Protein AF-A0A4U0V1C2-F1 (afdb_monomer)

InterPro domains:
  IPR008253 Marvel domain [PF01284] (4-115)
  IPR052649 Non-classical Export Protein 102-like [PTHR28165] (2-90)

Radius of gyration: 17.43 Å; Cα contacts (8 Å, |Δi|>4): 148; chains: 1; bounding box: 37×25×61 Å

Structure (mmCIF, N/CA/C/O backbone):
data_AF-A0A4U0V1C2-F1
#
_entry.id   AF-A0A4U0V1C2-F1
#
loop_
_atom_site.group_PDB
_atom_site.id
_atom_site.type_symbol
_atom_site.label_atom_id
_atom_site.label_alt_id
_atom_site.label_comp_id
_atom_site.label_asym_id
_atom_site.label_entity_id
_atom_site.label_seq_id
_atom_site.pdbx_PDB_ins_code
_atom_site.Cartn_x
_atom_site.Cartn_y
_atom_site.Cartn_z
_atom_site.occupancy
_atom_site.B_iso_or_equiv
_atom_site.auth_seq_id
_atom_site.auth_comp_id
_atom_site.auth_asym_id
_atom_site.auth_atom_id
_atom_site.pdbx_PDB_model_num
ATOM 1 N N . MET A 1 1 ? -16.828 2.953 11.386 1.00 61.53 1 MET A N 1
ATOM 2 C CA . MET A 1 1 ? -16.961 1.702 10.611 1.00 61.53 1 MET A CA 1
ATOM 3 C C . MET A 1 1 ? -16.867 1.950 9.107 1.00 61.53 1 MET A C 1
ATOM 5 O O . MET A 1 1 ? -15.898 1.485 8.529 1.00 61.53 1 MET A O 1
ATOM 9 N N . ILE A 1 2 ? -17.743 2.763 8.489 1.00 70.56 2 ILE A N 1
ATOM 10 C CA . ILE A 1 2 ? -17.725 2.987 7.023 1.00 70.56 2 ILE A CA 1
ATOM 11 C C . ILE A 1 2 ? -16.385 3.536 6.481 1.00 70.56 2 ILE A C 1
ATOM 13 O O . ILE A 1 2 ? -15.862 3.017 5.505 1.00 70.56 2 ILE A O 1
ATOM 17 N N . GLY A 1 3 ? -15.789 4.542 7.138 1.00 66.69 3 GLY A N 1
ATOM 18 C CA . GLY A 1 3 ? -14.562 5.187 6.645 1.00 66.69 3 GLY A CA 1
ATOM 19 C C . GLY A 1 3 ? -13.332 4.274 6.652 1.00 66.69 3 GLY A C 1
ATOM 20 O O . GLY A 1 3 ? -12.528 4.331 5.730 1.00 66.69 3 GLY A O 1
ATOM 21 N N . ASN A 1 4 ? -13.217 3.391 7.652 1.00 72.12 4 ASN A N 1
ATOM 22 C CA . ASN A 1 4 ? -12.143 2.395 7.708 1.00 72.12 4 ASN A CA 1
ATOM 23 C C . ASN A 1 4 ? -12.321 1.371 6.574 1.00 72.12 4 ASN A C 1
ATOM 25 O O . ASN A 1 4 ? -11.394 1.117 5.820 1.00 72.12 4 ASN A O 1
ATOM 29 N N . LEU A 1 5 ? -13.546 0.879 6.367 1.00 74.75 5 LEU A N 1
ATOM 30 C CA . LEU A 1 5 ? -13.883 -0.047 5.279 1.00 74.75 5 LEU A CA 1
ATOM 31 C C . LEU A 1 5 ? -13.547 0.517 3.886 1.00 74.75 5 LEU A C 1
ATOM 33 O O . LEU A 1 5 ? -12.986 -0.199 3.060 1.00 74.75 5 LEU A O 1
ATOM 37 N N . ILE A 1 6 ? -13.822 1.804 3.646 1.00 78.25 6 ILE A N 1
ATOM 38 C CA . ILE A 1 6 ? -13.478 2.486 2.385 1.00 78.25 6 ILE A CA 1
ATOM 39 C C . ILE A 1 6 ? -11.958 2.567 2.198 1.00 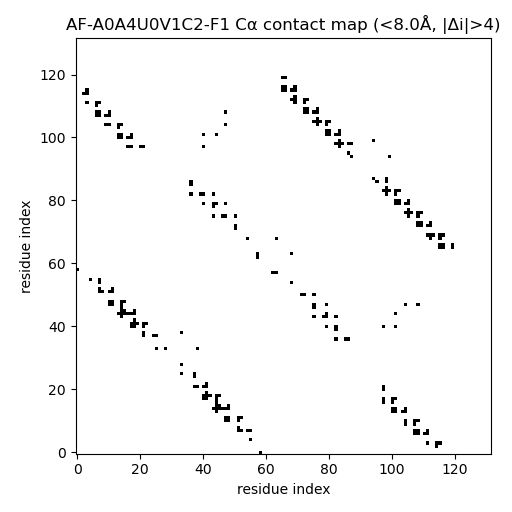78.25 6 ILE A C 1
ATOM 41 O O . ILE A 1 6 ? -11.456 2.213 1.132 1.00 78.25 6 ILE A O 1
ATOM 45 N N . ALA A 1 7 ? -11.219 2.992 3.229 1.00 74.06 7 ALA A N 1
ATOM 46 C CA . ALA A 1 7 ? -9.759 3.080 3.166 1.00 74.06 7 ALA A CA 1
ATOM 47 C C . ALA A 1 7 ? -9.121 1.708 2.879 1.00 74.06 7 ALA A C 1
ATOM 49 O O . ALA A 1 7 ? -8.220 1.603 2.047 1.00 74.06 7 ALA A O 1
ATOM 50 N N . ARG A 1 8 ? -9.653 0.640 3.487 1.00 79.81 8 ARG A N 1
ATOM 51 C CA . ARG A 1 8 ? -9.219 -0.746 3.249 1.00 79.81 8 ARG A CA 1
ATOM 52 C C . ARG A 1 8 ? -9.519 -1.220 1.832 1.00 79.81 8 ARG A C 1
ATOM 54 O O . ARG A 1 8 ? -8.640 -1.785 1.190 1.00 79.81 8 ARG A O 1
ATOM 61 N N . ALA A 1 9 ? -10.726 -0.971 1.324 1.00 79.56 9 ALA A N 1
ATOM 62 C CA . ALA A 1 9 ? -11.094 -1.338 -0.043 1.00 79.56 9 ALA A CA 1
ATOM 63 C C . ALA A 1 9 ? -10.178 -0.657 -1.073 1.00 79.56 9 ALA A C 1
ATOM 65 O O . ALA A 1 9 ? -9.697 -1.300 -2.006 1.00 79.56 9 ALA A O 1
ATOM 66 N N . PHE A 1 10 ? -9.865 0.623 -0.863 1.00 76.94 10 PHE A N 1
ATOM 67 C CA . PHE A 1 10 ? -8.939 1.363 -1.718 1.00 76.94 10 PHE A CA 1
ATOM 68 C C . PHE A 1 10 ? -7.496 0.832 -1.621 1.00 76.94 10 PHE A C 1
ATOM 70 O O . PHE A 1 10 ? -6.802 0.739 -2.633 1.00 76.94 10 PHE A O 1
ATOM 77 N N . GLN A 1 11 ? -7.061 0.412 -0.429 1.00 80.62 11 GLN A N 1
ATOM 78 C CA . GLN A 1 11 ? -5.755 -0.216 -0.214 1.00 80.62 11 GLN A CA 1
ATOM 79 C C . GLN A 1 11 ? -5.641 -1.579 -0.920 1.00 80.62 11 GLN A C 1
ATOM 81 O O . GLN A 1 11 ? -4.600 -1.862 -1.514 1.00 80.62 11 GLN A O 1
ATOM 86 N N . ILE A 1 12 ? -6.713 -2.383 -0.937 1.00 82.69 12 ILE A N 1
ATOM 87 C CA . ILE A 1 12 ? -6.773 -3.634 -1.716 1.00 82.69 12 ILE A CA 1
ATOM 88 C C . ILE A 1 12 ? -6.652 -3.343 -3.210 1.00 82.69 12 ILE A C 1
ATOM 90 O O . ILE A 1 12 ? -5.863 -3.999 -3.885 1.00 82.69 12 ILE A O 1
ATOM 94 N N . LEU A 1 13 ? -7.395 -2.360 -3.727 1.00 83.25 13 LEU A N 1
ATOM 95 C CA . LEU A 1 13 ? -7.340 -1.997 -5.145 1.00 83.25 13 LEU A CA 1
ATOM 96 C C . LEU A 1 13 ? -5.936 -1.538 -5.556 1.00 83.25 13 LEU A C 1
ATOM 98 O O . LEU A 1 13 ? -5.396 -2.044 -6.536 1.00 83.25 13 LEU A O 1
ATOM 102 N N . CYS A 1 14 ? -5.314 -0.643 -4.783 1.00 78.38 14 CYS A N 1
ATOM 103 C CA . CYS A 1 14 ? -3.956 -0.176 -5.072 1.00 78.38 14 CYS A CA 1
ATOM 104 C C . CYS A 1 14 ? -2.936 -1.321 -4.993 1.00 78.38 14 CYS A C 1
ATOM 106 O O . CYS A 1 14 ? -2.135 -1.491 -5.910 1.00 78.38 14 CYS A O 1
ATOM 108 N N . GLY A 1 15 ? -2.989 -2.142 -3.940 1.00 77.19 15 GLY A N 1
ATOM 109 C CA . GLY A 1 15 ? -2.066 -3.264 -3.772 1.00 77.19 15 GLY A CA 1
ATOM 110 C C . GLY A 1 15 ? -2.217 -4.336 -4.857 1.00 77.19 15 GLY A C 1
ATOM 111 O O . GLY A 1 15 ? -1.214 -4.834 -5.364 1.00 77.19 15 GLY A O 1
ATOM 112 N N . ALA A 1 16 ? -3.450 -4.649 -5.269 1.00 82.94 16 ALA A N 1
ATOM 113 C CA . ALA A 1 16 ? -3.725 -5.615 -6.331 1.00 82.94 16 ALA A CA 1
ATOM 114 C C . ALA A 1 16 ? -3.237 -5.130 -7.703 1.00 82.94 16 ALA A C 1
ATOM 116 O O . ALA A 1 16 ? -2.686 -5.924 -8.466 1.00 82.94 16 ALA A O 1
ATOM 117 N N . VAL A 1 17 ? -3.396 -3.837 -8.006 1.00 81.31 17 VAL A N 1
ATOM 118 C CA . VAL A 1 17 ? -2.892 -3.246 -9.254 1.00 81.31 17 VAL A CA 1
ATOM 119 C C . VAL A 1 17 ? -1.362 -3.283 -9.294 1.00 81.31 17 VAL A C 1
ATOM 121 O O . VAL A 1 17 ? -0.812 -3.801 -10.262 1.00 81.31 17 VAL A O 1
ATOM 124 N N . VAL A 1 18 ? -0.678 -2.846 -8.229 1.00 78.69 18 VAL A N 1
ATOM 125 C CA . VAL A 1 18 ? 0.799 -2.892 -8.136 1.00 78.69 18 VAL A CA 1
ATOM 126 C C . VAL A 1 18 ? 1.326 -4.324 -8.262 1.00 78.69 18 VAL A C 1
ATOM 128 O O . VAL A 1 18 ? 2.295 -4.581 -8.979 1.00 78.69 18 VAL A O 1
ATOM 131 N N . LEU A 1 19 ? 0.682 -5.277 -7.580 1.00 81.94 19 LEU A N 1
ATOM 132 C CA . LEU A 1 19 ? 1.046 -6.690 -7.657 1.00 81.94 19 LEU A CA 1
ATOM 133 C C . LEU A 1 19 ? 0.872 -7.227 -9.087 1.00 81.94 19 LEU A C 1
ATOM 135 O O . LEU A 1 19 ? 1.765 -7.886 -9.617 1.00 81.94 19 LEU A O 1
ATOM 139 N N . GLY A 1 20 ? -0.268 -6.935 -9.718 1.00 79.19 20 GLY A N 1
ATOM 140 C CA . GLY A 1 20 ? -0.592 -7.403 -11.065 1.00 79.19 20 GLY A CA 1
ATOM 141 C C . GLY A 1 20 ? 0.330 -6.829 -12.141 1.00 79.19 20 GLY A C 1
ATOM 142 O O . GLY A 1 20 ? 0.786 -7.570 -13.017 1.00 79.19 20 GLY A O 1
ATOM 143 N N . LEU A 1 21 ? 0.649 -5.539 -12.053 1.00 78.75 21 LEU A N 1
ATOM 144 C CA . LEU A 1 21 ? 1.587 -4.870 -12.953 1.00 78.75 21 LEU A CA 1
ATOM 145 C C . LEU A 1 21 ? 3.015 -5.403 -12.765 1.00 78.75 21 LEU A C 1
ATOM 147 O O . LEU A 1 21 ? 3.647 -5.783 -13.750 1.00 78.75 21 LEU A O 1
ATOM 151 N N . SER A 1 22 ? 3.469 -5.597 -11.521 1.00 78.81 22 SER A N 1
ATOM 152 C CA . SER A 1 22 ? 4.802 -6.160 -11.250 1.00 78.81 22 SER A CA 1
ATOM 153 C C . SER A 1 22 ? 4.944 -7.612 -11.742 1.00 78.81 22 SER A C 1
ATOM 155 O O . SER A 1 22 ? 5.961 -7.969 -12.334 1.00 78.81 22 SER A O 1
ATOM 157 N N . ILE A 1 23 ? 3.920 -8.462 -11.567 1.00 79.12 23 ILE A N 1
ATOM 158 C CA . ILE A 1 23 ? 3.924 -9.840 -12.103 1.00 79.12 23 ILE A CA 1
ATOM 159 C C . ILE A 1 23 ? 3.936 -9.826 -13.636 1.00 79.12 23 ILE A C 1
ATOM 161 O O . ILE A 1 23 ? 4.627 -10.637 -14.257 1.00 79.12 23 ILE A O 1
ATOM 165 N N . SER A 1 24 ? 3.178 -8.914 -14.248 1.00 80.88 24 SER A N 1
ATOM 166 C CA . SER A 1 24 ? 3.143 -8.764 -15.704 1.00 80.88 24 SER A CA 1
ATOM 167 C C . SER A 1 24 ? 4.507 -8.326 -16.235 1.00 80.88 24 SER A C 1
ATOM 169 O O . SER A 1 24 ? 5.009 -8.941 -17.171 1.00 80.88 24 SER A O 1
ATOM 171 N N . ALA A 1 25 ? 5.156 -7.357 -15.587 1.00 74.44 25 ALA A N 1
ATOM 172 C CA . ALA A 1 25 ? 6.495 -6.906 -15.944 1.00 74.44 25 ALA A CA 1
ATOM 173 C C . ALA A 1 25 ? 7.522 -8.049 -15.892 1.00 74.44 25 ALA A C 1
ATOM 175 O O . ALA A 1 25 ? 8.251 -8.246 -16.859 1.00 74.44 25 ALA A O 1
ATOM 176 N N . ILE A 1 26 ? 7.520 -8.865 -14.828 1.00 76.38 26 ILE A N 1
ATOM 177 C CA . ILE A 1 26 ? 8.441 -10.010 -14.676 1.00 76.38 26 ILE A CA 1
ATOM 178 C C . ILE A 1 26 ? 8.224 -11.063 -15.773 1.00 76.38 26 ILE A C 1
ATOM 180 O O . ILE A 1 26 ? 9.187 -11.610 -16.307 1.00 76.38 26 ILE A O 1
ATOM 184 N N . LYS A 1 27 ? 6.969 -11.350 -16.140 1.00 77.31 27 LYS A N 1
ATOM 185 C CA . LYS A 1 27 ? 6.648 -12.354 -17.171 1.00 77.31 27 LYS A CA 1
ATOM 186 C C . LYS A 1 27 ? 7.072 -11.945 -18.582 1.00 77.31 27 LYS A C 1
ATOM 188 O O . LYS A 1 27 ? 7.261 -12.821 -19.420 1.00 77.31 27 LYS A O 1
ATOM 193 N N . TRP A 1 28 ? 7.206 -10.647 -18.841 1.00 71.94 28 TRP A N 1
ATOM 194 C CA . TRP A 1 28 ? 7.598 -10.113 -20.146 1.00 71.94 28 TRP A CA 1
ATOM 195 C C . TRP A 1 28 ? 9.109 -9.880 -20.291 1.00 71.94 28 TRP A C 1
ATOM 197 O O . TRP A 1 28 ? 9.553 -9.400 -21.335 1.00 71.94 28 TRP A O 1
ATOM 207 N N . GLN A 1 29 ? 9.925 -10.243 -19.297 1.00 66.88 29 GLN A N 1
ATOM 208 C CA . GLN A 1 29 ? 11.376 -10.102 -19.414 1.00 66.88 29 GLN A CA 1
ATOM 209 C C . GLN A 1 29 ? 12.007 -11.255 -20.197 1.00 66.88 29 GLN A C 1
ATOM 211 O O . GLN A 1 29 ? 11.955 -12.413 -19.794 1.00 66.88 29 GLN A O 1
ATOM 216 N N . TYR A 1 30 ? 12.632 -10.909 -21.326 1.00 57.00 30 TYR A N 1
ATOM 217 C CA . TYR A 1 30 ? 13.288 -11.854 -22.237 1.00 57.00 30 TYR A CA 1
ATOM 218 C C . TYR A 1 30 ? 14.774 -12.094 -21.896 1.00 57.00 30 TYR A C 1
ATOM 220 O O . TYR A 1 30 ? 15.332 -13.119 -22.276 1.00 57.00 30 TYR A O 1
ATOM 228 N N . PHE A 1 31 ? 15.424 -11.172 -21.170 1.00 54.66 31 PHE A N 1
ATOM 229 C CA . PHE A 1 31 ? 16.844 -11.252 -20.805 1.00 54.66 31 PHE A CA 1
ATOM 230 C C . PHE A 1 31 ? 17.100 -10.797 -19.362 1.00 54.66 31 PHE A C 1
ATOM 232 O O . PHE A 1 31 ? 16.690 -9.706 -18.972 1.00 54.66 31 PHE A O 1
ATOM 239 N N . GLY A 1 32 ? 17.872 -11.598 -18.622 1.00 69.06 32 GLY A N 1
ATOM 240 C CA . GLY A 1 32 ? 18.355 -11.273 -17.277 1.00 69.06 32 GLY A CA 1
ATOM 241 C C . GLY A 1 32 ? 17.361 -11.569 -16.149 1.00 69.06 32 GLY A C 1
ATOM 242 O O . GLY A 1 32 ? 16.202 -11.903 -16.375 1.00 69.06 32 GLY A O 1
ATOM 243 N N . SER A 1 33 ? 17.848 -11.475 -14.912 1.00 65.56 33 SER A N 1
ATOM 244 C CA . SER A 1 33 ? 17.019 -11.567 -13.707 1.00 65.56 33 SER A CA 1
ATOM 245 C C . SER A 1 33 ? 16.216 -10.283 -13.511 1.00 65.56 33 SER A C 1
ATOM 247 O O . SER A 1 33 ? 16.692 -9.199 -13.855 1.00 65.56 33 SER A O 1
ATOM 249 N N . ALA A 1 34 ? 15.029 -10.395 -12.910 1.00 65.12 34 ALA A N 1
ATOM 250 C CA . ALA A 1 34 ? 14.187 -9.235 -12.662 1.00 65.12 34 ALA A CA 1
ATOM 251 C C . ALA A 1 34 ? 14.913 -8.154 -11.847 1.00 65.12 34 ALA A C 1
ATOM 253 O O . ALA A 1 34 ? 15.534 -8.486 -10.832 1.00 65.12 34 ALA A O 1
ATOM 254 N N . PRO A 1 35 ? 14.846 -6.872 -12.265 1.00 70.94 35 PRO A N 1
ATOM 255 C CA . PRO A 1 35 ? 15.364 -5.767 -11.480 1.00 70.94 35 PRO A CA 1
ATOM 256 C C . PRO A 1 35 ? 14.814 -5.839 -10.057 1.00 70.94 35 PRO A C 1
ATOM 258 O O . PRO A 1 35 ? 13.607 -6.002 -9.858 1.00 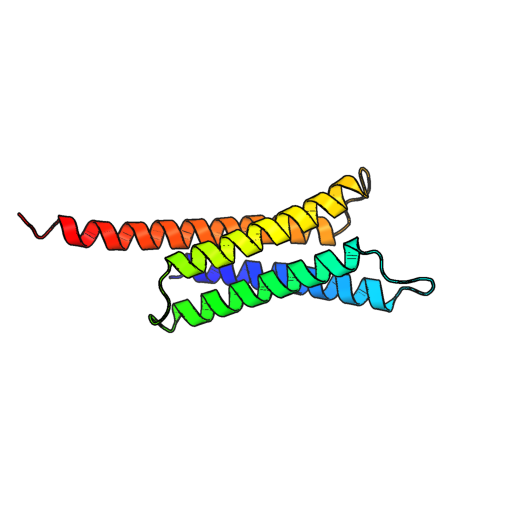70.94 35 PRO A O 1
A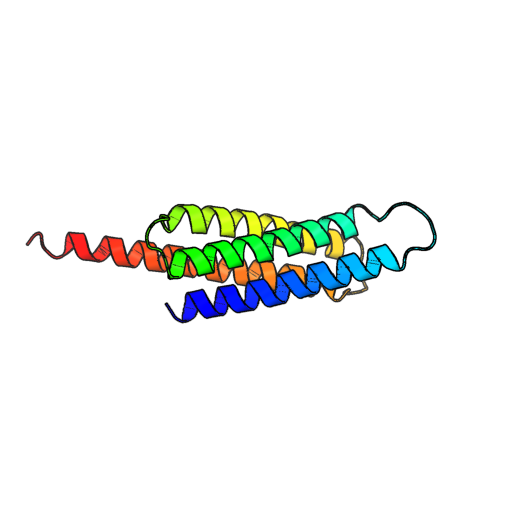TOM 261 N N . ALA A 1 36 ? 15.697 -5.687 -9.066 1.00 75.69 36 ALA A N 1
ATOM 262 C CA . ALA A 1 36 ? 15.326 -5.751 -7.650 1.00 75.69 36 ALA A CA 1
ATOM 263 C C . ALA A 1 36 ? 14.159 -4.797 -7.310 1.00 75.69 36 ALA A C 1
ATOM 265 O O . ALA A 1 36 ? 13.320 -5.096 -6.460 1.00 75.69 36 ALA A O 1
ATOM 266 N N . THR A 1 37 ? 14.066 -3.687 -8.040 1.00 74.25 37 THR A N 1
ATOM 267 C CA . THR A 1 37 ? 13.005 -2.680 -7.984 1.00 74.25 37 THR A CA 1
ATOM 268 C C . THR A 1 37 ? 11.607 -3.246 -8.271 1.00 74.25 37 THR A C 1
ATOM 270 O O . THR A 1 37 ? 10.686 -3.003 -7.493 1.00 74.25 37 THR A O 1
ATOM 273 N N . THR A 1 38 ? 11.451 -4.067 -9.315 1.00 75.50 38 THR A N 1
ATOM 274 C CA . THR A 1 38 ? 10.160 -4.658 -9.725 1.00 75.50 38 THR A CA 1
ATOM 275 C C . THR A 1 38 ? 9.729 -5.792 -8.791 1.00 75.50 38 THR A C 1
ATOM 277 O O . THR A 1 38 ? 8.547 -5.976 -8.500 1.00 75.50 38 THR A O 1
ATOM 280 N N . SER A 1 39 ? 10.686 -6.555 -8.253 1.00 78.44 39 SER A N 1
ATOM 281 C CA . SER A 1 39 ? 10.385 -7.544 -7.210 1.00 78.44 39 SER A CA 1
ATOM 282 C C . SER A 1 39 ? 9.980 -6.890 -5.885 1.00 78.44 39 SER A C 1
ATOM 284 O O . SER A 1 39 ? 9.150 -7.430 -5.152 1.00 78.44 39 SER A O 1
ATOM 286 N N . TYR A 1 40 ? 10.533 -5.712 -5.583 1.00 81.50 40 TYR A N 1
ATOM 287 C CA . TYR A 1 40 ? 10.202 -4.966 -4.376 1.00 81.50 40 TYR A CA 1
ATOM 288 C C . TYR A 1 40 ? 8.794 -4.357 -4.436 1.00 81.50 40 TYR A C 1
ATOM 290 O O . TYR A 1 40 ? 8.050 -4.472 -3.461 1.00 81.50 40 TYR A O 1
ATOM 298 N N . SER A 1 41 ? 8.382 -3.789 -5.576 1.00 79.12 41 SER A N 1
ATOM 299 C CA . SER A 1 41 ? 7.001 -3.314 -5.770 1.00 79.12 41 SER A CA 1
ATOM 300 C C . SER A 1 41 ? 5.985 -4.450 -5.675 1.00 79.12 41 SER A C 1
ATOM 302 O O . SER A 1 41 ? 4.958 -4.282 -5.017 1.00 79.12 41 SER A O 1
ATOM 304 N N . ALA A 1 42 ? 6.294 -5.630 -6.228 1.00 82.94 42 ALA A N 1
ATOM 305 C CA . ALA A 1 42 ? 5.451 -6.816 -6.074 1.00 82.94 42 ALA A CA 1
ATOM 306 C C . ALA A 1 42 ? 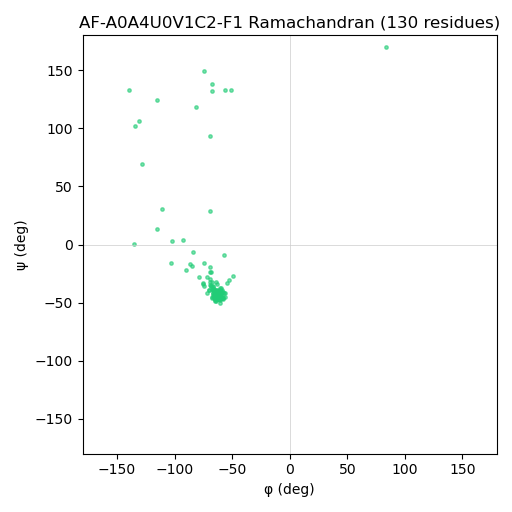5.261 -7.189 -4.593 1.00 82.94 42 ALA A C 1
ATOM 308 O O . ALA A 1 42 ? 4.137 -7.412 -4.144 1.00 82.94 42 ALA A O 1
ATOM 309 N N . PHE A 1 43 ? 6.346 -7.209 -3.812 1.00 85.38 43 PHE A N 1
ATOM 310 C CA . PHE A 1 43 ? 6.284 -7.486 -2.376 1.00 85.38 43 PHE A CA 1
ATOM 311 C C . PHE A 1 43 ? 5.486 -6.419 -1.610 1.00 85.38 43 PHE A C 1
ATOM 313 O O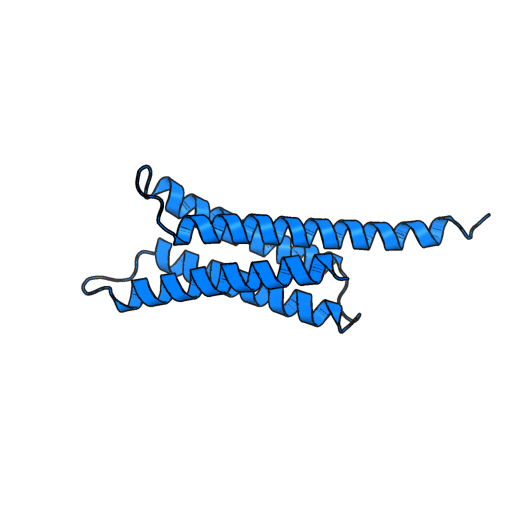 . PHE A 1 43 ? 4.615 -6.761 -0.809 1.00 85.38 43 PHE A O 1
ATOM 320 N N . ALA A 1 44 ? 5.741 -5.134 -1.873 1.00 85.19 44 ALA A N 1
ATOM 321 C CA . ALA A 1 44 ? 5.044 -4.030 -1.216 1.00 85.19 44 ALA A CA 1
ATOM 322 C C . ALA A 1 44 ? 3.535 -4.041 -1.525 1.00 85.19 44 ALA A C 1
ATOM 324 O O . ALA A 1 44 ? 2.719 -3.873 -0.616 1.00 85.19 44 ALA A O 1
ATOM 325 N N . GLY A 1 45 ? 3.157 -4.314 -2.780 1.00 79.69 45 GLY A N 1
ATOM 326 C CA . GLY A 1 45 ? 1.764 -4.495 -3.195 1.00 79.69 45 GLY A CA 1
ATOM 327 C C . GLY A 1 45 ? 1.096 -5.678 -2.488 1.00 79.69 45 GLY A C 1
ATOM 328 O O . GLY A 1 45 ? 0.016 -5.518 -1.919 1.00 79.69 45 GLY A O 1
ATOM 329 N N . ALA A 1 46 ? 1.766 -6.836 -2.430 1.00 85.31 46 ALA A N 1
ATOM 330 C CA . ALA A 1 46 ? 1.277 -8.016 -1.709 1.00 85.31 46 ALA A CA 1
ATOM 331 C C . ALA A 1 46 ? 1.058 -7.738 -0.215 1.00 85.31 46 ALA A C 1
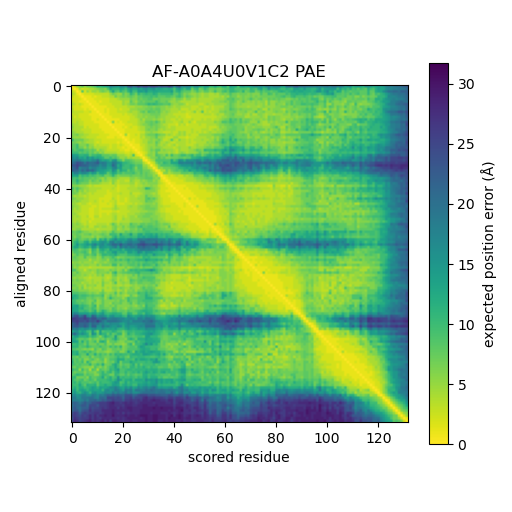ATOM 333 O O . ALA A 1 46 ? 0.016 -8.088 0.344 1.00 85.31 46 ALA A O 1
ATOM 334 N N . PHE A 1 47 ? 2.023 -7.076 0.428 1.00 84.25 47 PHE A N 1
ATOM 335 C CA . PHE A 1 47 ? 1.933 -6.718 1.839 1.00 84.25 47 PHE A CA 1
ATOM 336 C C . PHE A 1 47 ? 0.790 -5.729 2.100 1.00 84.25 47 PHE A C 1
ATOM 338 O O . PHE A 1 47 ? 0.048 -5.895 3.066 1.00 84.25 47 PHE A O 1
ATOM 345 N N . GLY A 1 48 ? 0.589 -4.746 1.216 1.00 82.81 48 GLY A N 1
ATOM 346 C CA . GLY A 1 48 ? -0.534 -3.808 1.291 1.00 82.81 48 GLY A CA 1
ATOM 347 C C . GLY A 1 48 ? -1.901 -4.498 1.202 1.00 82.81 48 GLY A C 1
ATOM 348 O O . GLY A 1 48 ? -2.806 -4.156 1.966 1.00 82.81 48 GLY A O 1
ATOM 349 N N . VAL A 1 49 ? -2.039 -5.511 0.339 1.00 84.88 49 VAL A N 1
ATOM 350 C CA . VAL A 1 49 ? -3.259 -6.335 0.259 1.00 84.88 49 VAL A CA 1
ATOM 351 C C . VAL A 1 49 ? -3.459 -7.146 1.542 1.00 84.88 49 VAL A C 1
ATOM 353 O O . VAL A 1 49 ? -4.562 -7.153 2.087 1.00 84.88 49 VAL A O 1
ATOM 356 N N . LEU A 1 50 ? -2.409 -7.790 2.064 1.00 86.50 50 LEU A N 1
ATOM 357 C CA . LEU A 1 50 ? -2.486 -8.553 3.316 1.00 86.50 50 LEU A CA 1
ATOM 358 C C . LEU A 1 50 ? -2.868 -7.669 4.507 1.00 86.50 50 LEU A C 1
ATOM 360 O O . LEU A 1 50 ? -3.771 -8.024 5.264 1.00 86.50 50 LEU A O 1
ATOM 364 N N . ALA A 1 51 ? -2.239 -6.501 4.642 1.00 84.19 51 ALA A N 1
ATOM 365 C CA . ALA A 1 51 ? -2.572 -5.519 5.670 1.00 84.19 51 ALA A CA 1
ATOM 366 C C . ALA A 1 51 ? -4.051 -5.114 5.591 1.00 84.19 51 ALA A C 1
ATOM 368 O O . ALA A 1 51 ? -4.758 -5.112 6.598 1.00 84.19 51 ALA A O 1
ATOM 369 N N . ALA A 1 52 ? -4.563 -4.846 4.389 1.00 82.81 52 ALA A N 1
ATOM 370 C CA . ALA A 1 52 ? -5.962 -4.483 4.217 1.00 82.81 52 ALA A CA 1
ATOM 371 C C . ALA A 1 52 ? -6.930 -5.633 4.550 1.00 82.81 52 ALA A C 1
ATOM 373 O O . ALA A 1 52 ? -7.954 -5.392 5.190 1.00 82.81 52 ALA A O 1
ATOM 374 N N . LEU A 1 53 ? -6.599 -6.878 4.191 1.00 84.06 53 LEU A N 1
ATOM 375 C CA . LEU A 1 53 ? -7.396 -8.059 4.547 1.00 84.06 53 LEU A CA 1
ATOM 376 C C . LEU A 1 53 ? -7.446 -8.289 6.061 1.00 84.06 53 LEU A C 1
ATOM 378 O O . LEU A 1 53 ? -8.526 -8.521 6.603 1.00 84.06 53 LEU A O 1
ATOM 382 N N . ILE A 1 54 ? -6.310 -8.164 6.751 1.00 83.25 54 ILE A N 1
ATOM 383 C CA . ILE A 1 54 ? -6.247 -8.258 8.218 1.00 83.25 54 ILE A CA 1
ATOM 384 C C . ILE A 1 54 ? -7.091 -7.143 8.852 1.00 83.25 54 ILE A C 1
ATOM 386 O O . ILE A 1 54 ? -7.834 -7.391 9.803 1.00 83.25 54 ILE A O 1
ATOM 390 N N . GLY A 1 55 ? -7.057 -5.931 8.291 1.00 76.12 55 GLY A N 1
ATOM 391 C CA . GLY A 1 55 ? -7.876 -4.808 8.751 1.00 76.12 55 GLY A CA 1
ATOM 392 C C . GLY A 1 55 ? -9.379 -5.035 8.583 1.00 76.12 55 GLY A C 1
ATOM 393 O O . GLY A 1 55 ? -10.158 -4.694 9.473 1.00 76.12 55 GLY A O 1
ATOM 394 N N . ILE A 1 56 ? -9.796 -5.660 7.479 1.00 78.69 56 ILE A N 1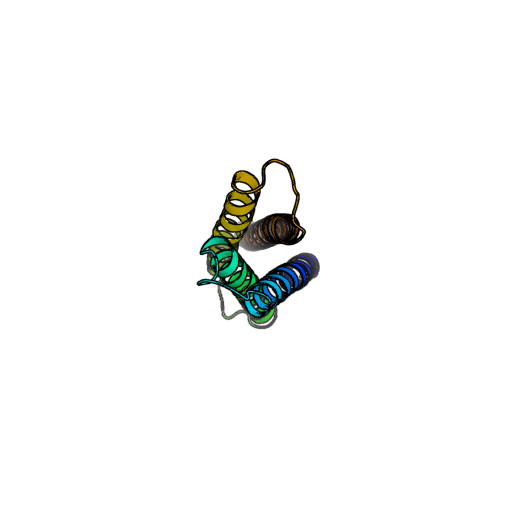
ATOM 395 C CA . ILE A 1 56 ? -11.193 -6.060 7.267 1.00 78.69 56 ILE A CA 1
ATOM 396 C C . ILE A 1 56 ? -11.579 -7.168 8.251 1.00 78.69 56 ILE A C 1
ATOM 398 O O . ILE A 1 56 ? -12.610 -7.044 8.905 1.00 78.69 56 ILE A O 1
ATOM 402 N N . ALA A 1 57 ? -10.750 -8.200 8.428 1.00 81.12 57 ALA A N 1
ATOM 403 C CA . ALA A 1 57 ? -11.012 -9.275 9.389 1.00 81.12 57 ALA A CA 1
ATOM 404 C C . ALA A 1 57 ? -11.177 -8.732 10.820 1.00 81.12 57 ALA A C 1
ATOM 406 O O . ALA A 1 57 ? -12.108 -9.112 11.529 1.00 81.12 57 ALA A O 1
ATOM 407 N N . THR A 1 58 ? -10.337 -7.766 11.198 1.00 75.62 58 THR A N 1
ATOM 408 C CA . THR A 1 58 ? -10.410 -7.077 12.496 1.00 75.62 58 THR A CA 1
ATOM 409 C C . THR A 1 58 ? -11.704 -6.274 12.651 1.00 75.62 58 THR A C 1
ATOM 411 O O . THR A 1 58 ? -12.246 -6.183 13.745 1.00 75.62 58 THR A O 1
ATOM 414 N N . SER A 1 59 ? -12.261 -5.727 11.564 1.00 72.19 59 SER A N 1
ATOM 415 C CA . SER A 1 59 ? -13.525 -4.980 11.635 1.00 72.19 59 SER A CA 1
ATOM 416 C C . SER A 1 59 ? -14.754 -5.848 11.936 1.00 72.19 59 SER A C 1
ATOM 418 O O . SER A 1 59 ? -15.765 -5.311 12.385 1.00 72.19 59 SER A O 1
ATOM 420 N N . PHE A 1 60 ? -14.667 -7.165 11.719 1.00 73.31 60 PHE A N 1
ATOM 421 C CA . PHE A 1 60 ? -15.733 -8.126 12.034 1.00 73.31 60 PHE A CA 1
ATOM 422 C C . PHE A 1 60 ? -15.465 -8.926 13.313 1.00 73.31 60 PHE A C 1
ATOM 424 O O . PHE A 1 60 ? -16.386 -9.534 13.853 1.00 73.31 60 PHE A O 1
ATOM 431 N N . VAL A 1 61 ? -14.222 -8.931 13.800 1.00 71.00 61 VAL A N 1
ATOM 432 C CA . VAL A 1 61 ? -13.800 -9.694 14.975 1.00 71.00 61 VAL A CA 1
ATOM 433 C C . VAL A 1 61 ? -13.028 -8.771 15.916 1.00 71.00 61 VAL A C 1
ATOM 435 O O . VAL A 1 61 ? -11.858 -8.473 15.683 1.00 71.00 61 VAL A O 1
ATOM 438 N N . GLU A 1 62 ? -13.651 -8.385 17.034 1.00 68.31 62 GLU A N 1
ATOM 439 C CA . GLU A 1 62 ? -13.053 -7.573 18.116 1.00 68.31 62 GLU A CA 1
ATOM 440 C C . GLU A 1 62 ? -11.966 -8.326 18.923 1.00 68.31 62 GLU A C 1
ATOM 442 O O . GLU A 1 62 ? -11.752 -8.074 20.105 1.00 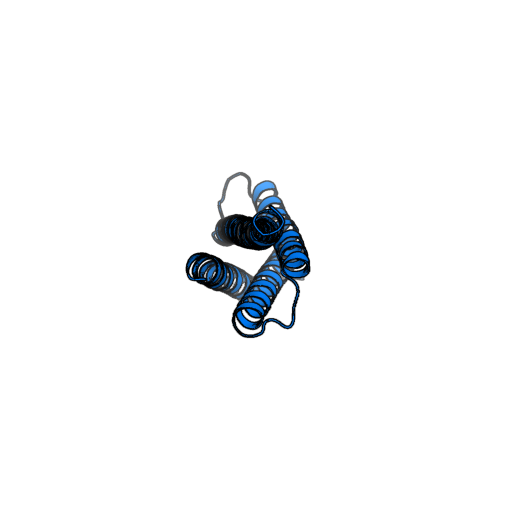68.31 62 GLU A O 1
ATOM 447 N N . ALA A 1 63 ? -11.263 -9.280 18.307 1.00 61.53 63 ALA A N 1
ATOM 448 C CA . ALA A 1 63 ? -10.198 -10.050 18.949 1.00 61.53 63 ALA A CA 1
ATOM 449 C C . ALA A 1 63 ? -8.824 -9.362 18.867 1.00 61.53 63 ALA A C 1
ATOM 451 O O . ALA A 1 63 ? -7.910 -9.746 19.596 1.00 61.53 63 ALA A O 1
ATOM 452 N N . ILE A 1 64 ? -8.653 -8.370 17.983 1.00 68.44 64 ILE A N 1
ATOM 453 C CA . ILE A 1 64 ? -7.352 -7.744 17.713 1.00 68.44 64 ILE A CA 1
ATOM 454 C C . ILE A 1 64 ? -7.389 -6.268 18.139 1.00 68.44 64 ILE A C 1
ATOM 456 O O . ILE A 1 64 ? -8.233 -5.513 17.654 1.00 68.44 64 ILE A O 1
ATOM 460 N N . PRO A 1 65 ? -6.474 -5.816 19.017 1.00 73.00 65 PRO A N 1
ATOM 461 C CA . PRO A 1 65 ? -6.434 -4.424 19.430 1.00 73.00 65 PRO A CA 1
ATOM 462 C C . PRO A 1 65 ? -6.015 -3.507 18.273 1.00 73.00 65 PRO A C 1
ATOM 464 O O . PRO A 1 65 ? -4.994 -3.724 17.620 1.00 73.00 65 PRO A O 1
ATOM 467 N N . GLU A 1 66 ? -6.772 -2.422 18.087 1.00 70.75 66 GLU A N 1
ATOM 468 C CA . GLU A 1 66 ? -6.584 -1.392 17.046 1.00 70.75 66 GLU A CA 1
ATOM 469 C C . GLU A 1 66 ? -5.141 -0.855 16.961 1.00 70.75 66 GLU A C 1
ATOM 471 O O . GLU A 1 66 ? -4.684 -0.454 15.894 1.00 70.75 66 GLU A O 1
ATOM 476 N N . ILE A 1 67 ? -4.381 -0.884 18.063 1.00 72.31 67 ILE A N 1
ATOM 477 C CA . ILE A 1 67 ? -2.983 -0.431 18.089 1.00 72.31 67 ILE A CA 1
ATOM 478 C C . ILE A 1 67 ? -2.037 -1.327 17.281 1.00 72.31 67 ILE A C 1
ATOM 480 O O . ILE A 1 67 ? -1.086 -0.827 16.683 1.00 72.31 67 ILE A O 1
ATOM 484 N N . ILE A 1 68 ? -2.311 -2.634 17.216 1.00 79.31 68 ILE A N 1
ATOM 485 C CA . ILE A 1 68 ? -1.550 -3.564 16.372 1.00 79.31 68 ILE A CA 1
ATOM 486 C C . ILE A 1 68 ? -1.815 -3.230 14.906 1.00 79.31 68 ILE A C 1
ATOM 488 O O . ILE A 1 68 ? -0.886 -3.215 14.101 1.00 79.31 68 ILE A O 1
ATOM 492 N N . MET A 1 69 ? -3.058 -2.875 14.574 1.00 77.56 69 MET A N 1
ATOM 493 C CA . MET A 1 69 ? -3.438 -2.518 13.212 1.00 77.56 69 MET A CA 1
ATOM 494 C C . MET A 1 69 ? -2.776 -1.220 12.743 1.00 77.56 69 MET A C 1
ATOM 496 O O . MET A 1 69 ? -2.291 -1.158 11.619 1.00 77.56 69 MET A O 1
ATOM 500 N N . VAL A 1 70 ? -2.639 -0.229 13.630 1.00 78.69 70 VAL A N 1
ATOM 501 C CA . VAL A 1 70 ? -1.836 0.977 13.359 1.00 78.69 70 VAL A CA 1
ATOM 502 C C . VAL A 1 70 ? -0.372 0.618 13.074 1.00 78.69 70 VAL A C 1
ATOM 504 O O . VAL A 1 70 ? 0.244 1.222 12.199 1.00 78.69 70 VAL A O 1
ATOM 507 N N . GLY A 1 71 ? 0.183 -0.379 13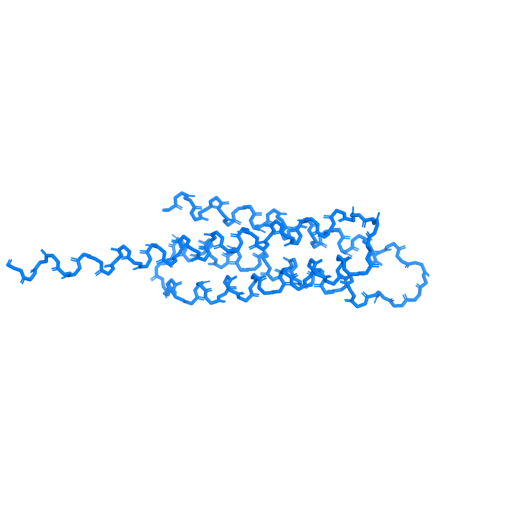.769 1.00 79.06 71 GLY A N 1
ATOM 508 C CA . GLY A 1 71 ? 1.526 -0.896 13.491 1.00 79.06 71 GLY A CA 1
ATOM 509 C C . GLY A 1 71 ? 1.638 -1.551 12.109 1.00 79.06 71 GLY A C 1
ATOM 510 O O . GLY A 1 71 ? 2.564 -1.241 11.361 1.00 79.06 71 GLY A O 1
ATOM 511 N N . VAL A 1 72 ? 0.679 -2.408 11.747 1.00 84.38 72 VAL A N 1
ATOM 512 C CA . VAL A 1 72 ? 0.615 -3.070 10.429 1.00 84.38 72 VAL A CA 1
ATOM 513 C C . VAL A 1 72 ? 0.461 -2.045 9.302 1.00 84.38 72 VAL A C 1
ATOM 515 O O . VAL A 1 72 ? 1.174 -2.120 8.301 1.00 84.38 72 VAL A O 1
ATOM 518 N N . ASP A 1 73 ? -0.403 -1.048 9.486 1.00 80.94 73 ASP A N 1
ATOM 519 C CA . ASP A 1 73 ? -0.610 0.036 8.523 1.00 80.94 73 ASP A CA 1
ATOM 520 C C . ASP A 1 73 ? 0.601 0.958 8.420 1.00 80.94 73 ASP A C 1
ATOM 522 O O . ASP A 1 73 ? 0.924 1.436 7.332 1.00 80.94 73 ASP A O 1
ATOM 526 N N . GLY A 1 74 ? 1.296 1.191 9.534 1.00 78.88 74 GLY A N 1
ATOM 527 C CA . GLY A 1 74 ? 2.559 1.918 9.559 1.00 78.88 74 GLY A CA 1
ATOM 528 C C . GLY A 1 74 ? 3.644 1.185 8.772 1.00 78.88 74 GLY A C 1
ATOM 529 O O . GLY A 1 74 ? 4.327 1.798 7.952 1.00 78.88 74 GLY A O 1
ATOM 530 N N . LEU A 1 75 ? 3.762 -0.134 8.950 1.00 83.56 75 LEU A N 1
ATOM 531 C CA . LEU A 1 75 ? 4.715 -0.947 8.194 1.00 83.56 75 LEU A CA 1
ATOM 532 C C . LEU A 1 75 ? 4.373 -0.956 6.696 1.00 83.56 75 LEU A C 1
ATOM 534 O O . LEU A 1 75 ? 5.252 -0.744 5.862 1.00 83.56 75 LEU A O 1
ATOM 538 N N . ALA A 1 76 ? 3.093 -1.129 6.354 1.00 83.06 76 ALA A N 1
ATOM 539 C CA . ALA A 1 76 ? 2.622 -1.063 4.973 1.00 83.06 76 ALA A CA 1
ATOM 540 C C . ALA A 1 76 ? 2.892 0.313 4.354 1.00 83.06 76 ALA A C 1
ATOM 542 O O . ALA A 1 76 ? 3.344 0.391 3.214 1.00 83.06 76 ALA A O 1
ATOM 543 N N . ALA A 1 77 ? 2.692 1.394 5.112 1.00 81.12 77 ALA A N 1
ATOM 544 C CA . ALA A 1 77 ? 2.984 2.745 4.661 1.00 81.12 77 ALA A CA 1
ATOM 545 C C . ALA A 1 77 ? 4.477 2.917 4.335 1.00 81.12 77 ALA A C 1
ATOM 547 O O . ALA A 1 77 ? 4.817 3.401 3.259 1.00 81.12 77 ALA A O 1
ATOM 548 N N . VAL A 1 78 ? 5.379 2.461 5.207 1.00 84.81 78 VAL A N 1
ATOM 549 C CA . VAL A 1 78 ? 6.827 2.543 4.950 1.00 84.81 78 VAL A CA 1
ATOM 550 C C . VAL A 1 78 ? 7.220 1.747 3.703 1.00 84.81 78 VAL A C 1
ATOM 552 O O . VAL A 1 78 ? 7.965 2.260 2.869 1.00 84.81 78 VAL A O 1
ATOM 555 N N . LEU A 1 79 ? 6.695 0.529 3.538 1.00 84.50 79 LEU A N 1
ATOM 556 C CA . LEU A 1 79 ? 6.999 -0.327 2.386 1.00 84.50 79 LEU A CA 1
ATOM 557 C C . LEU A 1 79 ? 6.465 0.249 1.065 1.00 84.50 79 LEU A C 1
ATOM 559 O O . LEU A 1 79 ? 7.167 0.240 0.055 1.00 84.50 79 LEU A O 1
ATOM 563 N N . LEU A 1 80 ? 5.246 0.789 1.070 1.00 81.06 80 LEU A N 1
ATOM 564 C CA . LEU A 1 80 ? 4.634 1.408 -0.109 1.00 81.06 80 LEU A CA 1
ATOM 565 C C . LEU A 1 80 ? 5.332 2.728 -0.477 1.00 81.06 80 LEU A C 1
ATOM 567 O O . LEU A 1 80 ? 5.590 2.973 -1.655 1.00 81.06 80 LEU A O 1
ATOM 571 N N . LEU A 1 81 ? 5.717 3.537 0.518 1.00 82.31 81 LEU A N 1
ATOM 572 C CA . LEU A 1 81 ? 6.478 4.772 0.311 1.00 82.31 81 LEU A CA 1
ATOM 573 C C . LEU A 1 81 ? 7.860 4.487 -0.277 1.00 82.31 81 LEU A C 1
ATOM 575 O O . LEU A 1 81 ? 8.252 5.109 -1.261 1.00 82.31 81 LEU A O 1
ATOM 579 N N . ALA A 1 82 ? 8.592 3.539 0.307 1.00 82.50 82 ALA A N 1
ATOM 580 C CA . ALA A 1 82 ? 9.889 3.133 -0.210 1.00 82.50 82 ALA A CA 1
ATOM 581 C C . ALA A 1 82 ? 9.759 2.581 -1.638 1.00 82.50 82 ALA A C 1
ATOM 583 O O . ALA A 1 82 ? 10.596 2.893 -2.482 1.00 82.50 82 ALA A O 1
ATOM 584 N N . GLY A 1 83 ? 8.681 1.848 -1.952 1.00 76.75 83 GLY A N 1
ATOM 585 C CA . GLY A 1 83 ? 8.418 1.358 -3.308 1.00 76.75 83 GLY A CA 1
ATOM 586 C C . GLY A 1 83 ? 8.264 2.498 -4.311 1.00 76.75 83 GLY A C 1
ATOM 587 O O . GLY A 1 83 ? 8.892 2.477 -5.374 1.00 76.75 83 GLY A O 1
ATOM 588 N N . GLY A 1 84 ? 7.470 3.509 -3.948 1.00 74.56 84 GLY A N 1
ATOM 589 C CA . GLY A 1 84 ? 7.275 4.713 -4.753 1.00 74.56 84 GLY A CA 1
ATOM 590 C C . GLY A 1 84 ? 8.563 5.521 -4.928 1.00 74.56 84 GLY A C 1
ATOM 591 O O . GLY A 1 84 ? 8.869 5.948 -6.038 1.00 74.56 84 GLY A O 1
ATOM 592 N N . LEU A 1 85 ? 9.361 5.675 -3.866 1.00 80.75 85 LEU A N 1
ATOM 593 C CA . LEU A 1 85 ? 10.629 6.409 -3.907 1.00 80.75 85 LEU A CA 1
ATOM 594 C C . LEU A 1 85 ? 11.667 5.741 -4.812 1.00 80.75 85 LEU A C 1
ATOM 596 O O . LEU A 1 85 ? 12.296 6.431 -5.611 1.00 80.75 85 LEU A O 1
ATOM 600 N N . VAL A 1 86 ? 11.834 4.416 -4.735 1.00 81.44 86 VAL A N 1
ATOM 601 C CA . VAL A 1 86 ? 12.798 3.703 -5.592 1.00 81.44 86 VAL A CA 1
ATOM 602 C C . VAL A 1 86 ? 12.456 3.908 -7.073 1.00 81.44 86 VAL A C 1
ATOM 604 O O . VAL A 1 86 ? 13.350 4.204 -7.862 1.00 81.44 86 VAL A O 1
ATOM 607 N N . HIS A 1 87 ? 11.175 3.843 -7.449 1.00 71.19 87 HIS A N 1
ATOM 608 C CA . HIS A 1 87 ? 10.753 4.105 -8.831 1.00 71.19 87 HIS A CA 1
ATOM 609 C C . HIS A 1 87 ? 10.900 5.587 -9.215 1.00 71.19 87 HIS A C 1
ATOM 611 O O . HIS A 1 87 ? 11.352 5.888 -10.318 1.00 71.19 87 HIS A O 1
ATOM 617 N N . ALA A 1 88 ? 10.588 6.517 -8.305 1.00 73.19 88 ALA A N 1
ATOM 618 C CA . ALA A 1 88 ? 10.714 7.955 -8.555 1.00 73.19 88 ALA A CA 1
ATOM 619 C C . ALA A 1 88 ? 12.169 8.388 -8.802 1.00 73.19 88 ALA A C 1
ATOM 621 O O . ALA A 1 88 ? 12.428 9.209 -9.680 1.00 73.19 88 ALA A O 1
ATOM 622 N N . PHE A 1 89 ? 13.129 7.822 -8.064 1.00 75.75 89 PHE A N 1
ATOM 623 C CA . PHE A 1 89 ? 14.550 8.108 -8.281 1.00 75.75 89 PHE A CA 1
ATOM 624 C C . PHE A 1 89 ? 15.111 7.411 -9.523 1.00 75.75 89 PHE A C 1
ATOM 626 O O . PHE A 1 89 ? 15.983 7.965 -10.191 1.00 75.75 89 PHE A O 1
ATOM 633 N N . GLN A 1 90 ? 14.615 6.215 -9.850 1.00 71.69 90 GLN A N 1
ATOM 634 C CA . GLN A 1 90 ? 15.059 5.460 -11.021 1.00 71.69 90 GLN A CA 1
ATOM 635 C C . GLN A 1 90 ? 14.625 6.122 -12.339 1.00 71.69 90 GLN A C 1
ATOM 637 O O . GLN A 1 90 ? 15.380 6.087 -13.313 1.00 71.69 90 GLN A O 1
ATOM 642 N N . TYR A 1 91 ? 13.441 6.745 -12.366 1.00 61.72 91 TYR A N 1
ATOM 643 C CA . TYR A 1 91 ? 12.818 7.281 -13.575 1.00 61.72 91 TYR A CA 1
ATOM 644 C C . TYR A 1 91 ? 12.403 8.749 -13.392 1.00 61.72 91 TYR A C 1
ATOM 646 O O . TYR A 1 91 ? 11.223 9.084 -13.383 1.00 61.72 91 TYR A O 1
ATOM 654 N N . SER A 1 92 ? 13.385 9.651 -13.301 1.00 57.47 92 SER A N 1
ATOM 655 C CA . SER A 1 92 ? 13.179 11.105 -13.121 1.00 57.47 92 SER A CA 1
ATOM 656 C C . SER A 1 92 ? 12.316 11.781 -14.219 1.00 57.47 92 SER A C 1
ATOM 658 O O . SER A 1 92 ? 11.918 12.932 -14.072 1.00 57.47 92 SER A O 1
ATOM 660 N N . TRP A 1 93 ? 11.992 11.076 -15.317 1.00 52.84 93 TRP A N 1
ATOM 661 C CA . TRP A 1 93 ? 11.248 11.624 -16.465 1.00 52.84 93 TRP A CA 1
ATOM 662 C C . TRP A 1 93 ? 10.119 10.736 -17.019 1.00 52.84 93 TRP A C 1
ATOM 664 O O . TRP A 1 93 ? 9.441 11.149 -17.958 1.00 52.84 93 TRP A O 1
ATOM 674 N N . THR A 1 94 ? 9.865 9.548 -16.459 1.00 56.12 94 THR A N 1
ATOM 675 C CA . THR A 1 94 ? 8.762 8.674 -16.902 1.00 56.12 94 THR A CA 1
ATOM 676 C C . THR A 1 94 ? 8.004 8.139 -15.696 1.00 56.12 94 THR A C 1
ATOM 678 O O . THR A 1 94 ? 8.453 7.210 -15.030 1.00 56.12 94 THR A O 1
ATOM 681 N N . ALA A 1 95 ? 6.844 8.735 -15.413 1.00 54.50 95 ALA A N 1
ATOM 682 C CA . ALA A 1 95 ? 5.925 8.235 -14.401 1.00 54.50 95 ALA A CA 1
ATOM 683 C C . ALA A 1 95 ? 5.313 6.913 -14.885 1.00 54.50 95 ALA A C 1
ATOM 685 O O . ALA A 1 95 ? 4.323 6.896 -15.617 1.00 54.50 95 ALA A O 1
ATOM 686 N N . GLU A 1 96 ? 5.929 5.799 -14.499 1.00 69.00 96 GLU A N 1
ATOM 687 C CA . GLU A 1 96 ? 5.334 4.475 -14.647 1.00 69.00 96 GLU A CA 1
ATOM 688 C C . GLU A 1 96 ? 4.122 4.366 -13.714 1.00 69.00 96 GLU A C 1
ATOM 690 O O . GLU A 1 96 ? 4.169 4.821 -12.565 1.00 69.00 96 GLU A O 1
ATOM 695 N N . ALA A 1 97 ? 3.030 3.768 -14.200 1.00 66.75 97 ALA A N 1
ATOM 696 C CA . ALA A 1 97 ? 1.774 3.662 -13.457 1.00 66.75 97 ALA A CA 1
ATOM 697 C C . ALA A 1 97 ? 1.965 3.009 -12.073 1.00 66.75 97 ALA A C 1
ATOM 699 O O . ALA A 1 97 ? 1.331 3.420 -11.102 1.00 66.75 97 ALA A O 1
ATOM 700 N N . ASP A 1 98 ? 2.907 2.070 -11.962 1.00 66.88 98 ASP A N 1
ATOM 701 C CA . ASP A 1 98 ? 3.274 1.390 -10.718 1.00 66.88 98 ASP A CA 1
ATOM 702 C C . ASP A 1 98 ? 3.692 2.337 -9.593 1.00 66.88 98 ASP A C 1
ATOM 704 O O . ASP A 1 98 ? 3.264 2.179 -8.446 1.00 66.88 98 ASP A O 1
ATOM 708 N N . SER A 1 99 ? 4.470 3.371 -9.916 1.00 71.00 99 SER A N 1
ATOM 709 C CA . SER A 1 99 ? 4.921 4.352 -8.926 1.00 71.00 99 SER A CA 1
ATOM 710 C C . SER A 1 99 ? 3.747 5.136 -8.331 1.00 71.00 99 SER A C 1
ATOM 712 O O . SER A 1 99 ? 3.686 5.345 -7.117 1.00 71.00 99 SER A O 1
ATOM 714 N N . ALA A 1 100 ? 2.762 5.501 -9.160 1.00 73.00 100 ALA A N 1
ATOM 715 C CA . ALA A 1 100 ? 1.574 6.223 -8.723 1.00 73.00 100 ALA A CA 1
ATOM 716 C C . ALA A 1 100 ? 0.701 5.362 -7.801 1.00 73.00 100 ALA A C 1
ATOM 718 O O . ALA A 1 100 ? 0.244 5.845 -6.763 1.00 73.00 100 ALA A O 1
ATOM 719 N N . PHE A 1 101 ? 0.514 4.077 -8.118 1.00 70.75 101 PHE A N 1
ATOM 720 C CA . PHE A 1 101 ? -0.271 3.177 -7.270 1.00 70.75 101 PHE A CA 1
ATOM 721 C C . PHE A 1 101 ? 0.416 2.860 -5.932 1.00 70.75 101 PHE A C 1
ATOM 723 O O . PHE A 1 101 ? -0.276 2.691 -4.925 1.00 70.75 101 PHE A O 1
ATOM 730 N N . LEU A 1 102 ? 1.753 2.868 -5.876 1.00 75.50 102 LEU A N 1
ATOM 731 C CA . LEU A 1 102 ? 2.512 2.768 -4.622 1.00 75.50 102 LEU A CA 1
ATOM 732 C C . LEU A 1 102 ? 2.297 3.999 -3.722 1.00 75.50 102 LEU A C 1
ATOM 734 O O . LEU A 1 102 ? 2.008 3.847 -2.533 1.00 75.50 102 LEU A O 1
ATOM 738 N N . PHE A 1 103 ? 2.331 5.214 -4.284 1.00 72.88 103 PHE A N 1
ATOM 739 C CA . PHE A 1 103 ? 2.014 6.440 -3.536 1.00 72.88 103 PHE A CA 1
ATOM 740 C C . PHE A 1 103 ? 0.545 6.505 -3.089 1.00 72.88 103 PHE A C 1
ATOM 742 O O . PHE A 1 103 ? 0.262 6.912 -1.960 1.00 72.88 103 PHE A O 1
ATOM 749 N N . LEU A 1 104 ? -0.395 6.069 -3.933 1.00 78.25 104 LEU A N 1
ATOM 750 C CA . LEU A 1 104 ? -1.814 5.996 -3.571 1.00 78.25 104 LEU A CA 1
ATOM 751 C C . LEU A 1 104 ? -2.063 4.975 -2.453 1.00 78.25 104 LEU A C 1
ATOM 753 O O . LEU A 1 104 ? -2.779 5.280 -1.498 1.00 78.25 104 LEU A O 1
ATOM 757 N N . GLY A 1 105 ? -1.429 3.801 -2.521 1.00 71.44 105 GLY A N 1
ATOM 758 C CA . GLY A 1 105 ? -1.475 2.798 -1.459 1.00 71.44 105 GLY A CA 1
ATOM 759 C C . GLY A 1 105 ? -0.884 3.309 -0.141 1.00 71.44 105 GLY A C 1
ATOM 760 O O . GLY A 1 105 ? -1.454 3.061 0.922 1.00 71.44 105 GLY A O 1
ATOM 761 N N . PHE A 1 106 ? 0.213 4.071 -0.196 1.00 72.38 106 PHE A N 1
ATOM 762 C CA . PHE A 1 106 ? 0.799 4.731 0.974 1.00 72.38 106 PHE A CA 1
ATOM 763 C C . PHE A 1 106 ? -0.180 5.710 1.631 1.00 72.38 106 PHE A C 1
ATOM 765 O O . PHE A 1 106 ? -0.421 5.621 2.837 1.00 72.38 106 PHE A O 1
ATOM 772 N N . LEU A 1 107 ? -0.781 6.609 0.846 1.00 79.00 107 LEU A N 1
ATOM 773 C CA . LEU A 1 107 ? -1.770 7.568 1.346 1.00 79.00 107 LEU A CA 1
ATOM 774 C C . LEU A 1 107 ? -2.986 6.861 1.953 1.00 79.00 107 LEU A C 1
ATOM 776 O O . LEU A 1 107 ? -3.484 7.278 2.998 1.00 79.00 107 LEU A O 1
ATOM 780 N N . ALA A 1 108 ? -3.430 5.765 1.338 1.00 77.19 108 ALA A N 1
ATOM 781 C CA . ALA A 1 108 ? -4.524 4.945 1.844 1.00 77.19 108 ALA A CA 1
ATOM 782 C C . ALA A 1 108 ? -4.183 4.275 3.180 1.00 77.19 108 ALA A C 1
ATOM 784 O O . ALA A 1 108 ? -4.999 4.298 4.100 1.00 77.19 108 ALA A O 1
ATOM 785 N N . SER A 1 109 ? -2.965 3.739 3.309 1.00 75.50 109 SER A N 1
ATOM 786 C CA . SER A 1 109 ? -2.474 3.137 4.553 1.00 75.50 109 SER A CA 1
ATOM 787 C C . SER A 1 109 ? -2.348 4.178 5.669 1.00 75.50 109 SER A C 1
ATOM 789 O O . SER A 1 109 ? -2.743 3.925 6.804 1.00 75.50 109 SER A O 1
ATOM 791 N N . LEU A 1 110 ? -1.885 5.391 5.347 1.00 77.50 110 LEU A N 1
ATOM 792 C CA . LEU A 1 110 ? -1.862 6.522 6.279 1.00 77.50 110 LEU A CA 1
ATOM 793 C C . LEU A 1 110 ? -3.273 6.922 6.720 1.00 77.50 110 LEU A C 1
ATOM 795 O O . LEU A 1 110 ? -3.514 7.121 7.909 1.00 77.50 110 LEU A O 1
ATOM 799 N N . ALA A 1 111 ? -4.216 7.011 5.782 1.00 78.94 111 ALA A N 1
ATOM 800 C CA . ALA A 1 111 ? -5.608 7.312 6.091 1.00 78.94 111 ALA A CA 1
ATOM 801 C C . ALA A 1 111 ? -6.231 6.230 6.990 1.00 78.94 111 ALA A C 1
ATOM 803 O O . ALA A 1 111 ? -6.885 6.571 7.976 1.00 78.94 111 ALA A O 1
ATOM 804 N N . ALA A 1 112 ? -5.986 4.946 6.706 1.00 72.81 112 ALA A N 1
ATOM 805 C CA . ALA A 1 112 ? -6.439 3.828 7.534 1.00 72.81 112 ALA A CA 1
ATOM 806 C C . ALA A 1 112 ? -5.830 3.881 8.946 1.00 72.81 112 ALA A C 1
ATOM 808 O O . ALA A 1 112 ? -6.575 3.839 9.927 1.00 72.81 112 ALA A O 1
ATOM 809 N N . ALA A 1 113 ? -4.516 4.103 9.060 1.00 74.50 113 ALA A N 1
ATOM 810 C CA . ALA A 1 113 ? -3.824 4.245 10.340 1.00 74.50 113 ALA A CA 1
ATOM 811 C C . ALA A 1 113 ? -4.365 5.424 11.162 1.00 74.50 113 ALA A C 1
ATOM 813 O O . ALA A 1 113 ? -4.622 5.288 12.359 1.00 74.50 113 ALA A O 1
ATOM 814 N N . VAL A 1 114 ? -4.580 6.583 10.529 1.00 77.31 114 VAL A N 1
ATOM 815 C CA . VAL A 1 114 ? -5.145 7.773 11.182 1.00 77.31 114 VAL A CA 1
ATOM 816 C C . VAL A 1 114 ? -6.578 7.509 11.635 1.00 77.31 114 VAL A C 1
ATOM 818 O O . VAL A 1 114 ? -6.935 7.870 12.756 1.00 77.31 114 VAL A O 1
ATOM 821 N N . LEU A 1 115 ? -7.400 6.854 10.815 1.00 74.69 115 LEU A N 1
ATOM 822 C CA . LEU A 1 115 ? -8.773 6.506 11.182 1.00 74.69 115 LEU A CA 1
ATOM 823 C C . LEU A 1 115 ? -8.821 5.505 12.345 1.00 74.69 115 LEU A C 1
ATOM 825 O O . LEU A 1 115 ? -9.601 5.726 13.272 1.00 74.69 115 LEU A O 1
ATOM 829 N N . CYS A 1 116 ? -7.968 4.478 12.344 1.00 70.50 116 CYS A N 1
ATOM 830 C CA . CYS A 1 116 ? -7.806 3.541 13.462 1.00 70.50 116 CYS A CA 1
ATOM 831 C C . CYS A 1 116 ? -7.316 4.255 14.732 1.00 70.50 116 CYS A C 1
ATOM 833 O O . CYS A 1 116 ? -7.880 4.094 15.814 1.00 70.50 116 CYS A O 1
ATOM 835 N N . PHE A 1 117 ? -6.335 5.153 14.619 1.00 71.69 117 PHE A N 1
ATOM 836 C CA . PHE A 1 117 ? -5.845 5.933 15.758 1.00 71.69 117 PHE A CA 1
ATOM 837 C C . PHE A 1 117 ? -6.910 6.889 16.326 1.00 71.69 117 PHE A C 1
ATOM 839 O O . PHE A 1 117 ? -7.061 7.022 17.545 1.00 71.69 117 PHE A O 1
ATOM 846 N N . LEU A 1 118 ? -7.692 7.544 15.464 1.00 72.94 118 LEU A N 1
ATOM 847 C CA . LEU A 1 118 ? -8.806 8.400 15.877 1.00 72.94 118 LEU A CA 1
ATOM 848 C C . LEU A 1 118 ? -9.958 7.590 16.488 1.00 72.94 118 LEU A C 1
ATOM 850 O O . LEU A 1 118 ? -10.577 8.061 17.446 1.00 72.94 118 LEU A O 1
ATOM 854 N N . ALA A 1 119 ? -10.232 6.384 15.983 1.00 64.12 119 ALA A N 1
ATOM 855 C CA . ALA A 1 119 ? -11.194 5.455 16.572 1.00 64.12 119 ALA A CA 1
ATOM 856 C C . ALA A 1 119 ? -10.736 4.990 17.966 1.00 64.12 119 ALA A C 1
ATOM 858 O O . ALA A 1 119 ? -11.504 5.087 18.925 1.00 64.12 119 ALA A O 1
ATOM 859 N N . SER A 1 120 ? -9.455 4.642 18.114 1.00 62.19 120 SER A N 1
ATOM 860 C CA . SER A 1 120 ? -8.826 4.309 19.399 1.00 62.19 120 SER A CA 1
ATOM 861 C C . SER A 1 120 ? -8.908 5.471 20.407 1.00 62.19 120 SER A C 1
ATOM 863 O O . SER A 1 120 ? -9.262 5.282 21.574 1.00 62.19 120 SER A O 1
ATOM 865 N N . ARG A 1 121 ? -8.731 6.724 19.954 1.00 63.16 121 ARG A N 1
ATOM 866 C CA . ARG A 1 121 ? -8.933 7.915 20.806 1.00 63.16 121 ARG A CA 1
ATOM 867 C C . ARG A 1 121 ? -10.391 8.179 21.198 1.00 63.16 121 ARG A C 1
ATOM 869 O O . ARG A 1 121 ? -10.616 8.860 22.201 1.00 63.16 121 ARG A O 1
ATOM 876 N N . ARG A 1 122 ? -11.384 7.700 20.440 1.00 54.91 122 ARG A N 1
ATOM 877 C CA . ARG A 1 122 ? -12.808 7.841 20.807 1.00 54.91 122 ARG A CA 1
ATOM 878 C C . ARG A 1 122 ? -13.198 6.885 21.937 1.00 54.91 122 ARG A C 1
ATOM 880 O O . ARG A 1 122 ? -13.923 7.315 22.830 1.00 54.91 122 ARG A O 1
ATOM 887 N N . GLY A 1 123 ? -12.637 5.675 21.979 1.00 50.81 123 GLY A N 1
ATOM 888 C CA . GLY A 1 123 ? -12.830 4.735 23.096 1.00 50.81 123 GLY A CA 1
ATOM 889 C C . GLY A 1 123 ? -12.279 5.248 24.436 1.00 50.81 123 GLY A C 1
ATOM 890 O O . GLY A 1 123 ? -12.892 5.049 25.480 1.00 50.81 123 GLY A O 1
ATOM 891 N N . GLY A 1 124 ? -11.180 6.011 24.418 1.00 48.59 124 GLY A N 1
ATOM 892 C CA . GLY A 1 124 ? -10.573 6.573 25.635 1.00 48.59 124 GLY A CA 1
ATOM 893 C C . GLY A 1 124 ? -11.316 7.761 26.268 1.00 48.59 124 GLY A C 1
ATOM 894 O O . GLY A 1 124 ? -11.060 8.093 27.426 1.00 48.59 124 GLY A O 1
ATOM 895 N N . ARG A 1 125 ? -12.238 8.419 25.548 1.00 46.03 125 ARG A N 1
ATOM 896 C CA . ARG A 1 125 ? -13.030 9.542 26.094 1.00 46.03 125 ARG A CA 1
ATOM 897 C C . ARG A 1 125 ? -14.281 9.098 26.860 1.00 46.03 125 ARG A C 1
ATOM 899 O O . ARG A 1 125 ? -14.771 9.877 27.669 1.00 46.03 125 ARG A O 1
ATOM 906 N N . GLY A 1 126 ? -14.758 7.867 26.662 1.00 45.06 126 GLY A N 1
ATOM 907 C CA . GLY A 1 126 ? -15.940 7.339 27.358 1.00 45.06 126 GLY A CA 1
ATOM 908 C C . GLY A 1 126 ? -15.712 7.028 28.842 1.00 45.06 126 GLY A C 1
ATOM 909 O O . GLY A 1 126 ? -16.630 7.155 29.638 1.00 45.06 126 GLY A O 1
ATOM 910 N N . VAL A 1 127 ? -14.481 6.695 29.244 1.00 50.72 127 VAL A N 1
ATOM 911 C CA . VAL A 1 127 ? -14.173 6.296 30.634 1.00 50.72 127 VAL A CA 1
ATOM 912 C C . VAL A 1 127 ? -14.060 7.494 31.585 1.00 50.72 127 VAL A C 1
ATOM 914 O O . VAL A 1 127 ? -14.346 7.375 32.771 1.00 50.72 127 VAL A O 1
ATOM 917 N N . LYS A 1 128 ? -13.682 8.679 31.088 1.00 45.41 128 LYS A N 1
ATOM 918 C CA . LYS A 1 128 ? -13.472 9.860 31.946 1.00 45.41 128 LYS A CA 1
ATOM 919 C C . LYS A 1 128 ? -14.747 10.648 32.272 1.00 45.41 128 LYS A C 1
ATOM 921 O O . LYS A 1 128 ? -14.673 11.560 33.084 1.00 45.41 128 LYS A O 1
ATOM 926 N N . SER A 1 129 ? -15.893 10.313 31.671 1.00 45.59 129 SER A N 1
ATOM 927 C CA . SER A 1 129 ? -17.153 11.056 31.855 1.00 45.59 129 SER A CA 1
ATOM 928 C C . SER A 1 129 ? -18.157 10.389 32.808 1.00 45.59 129 SER A C 1
ATOM 930 O O . SER A 1 129 ? -19.257 10.909 32.963 1.00 45.59 129 SER A O 1
ATOM 932 N N . SER A 1 130 ? -17.803 9.262 33.435 1.00 49.25 130 SER A N 1
ATOM 933 C CA . SER A 1 130 ? -18.654 8.562 34.420 1.00 49.25 130 SER A CA 1
ATOM 934 C C . SER A 1 130 ? -18.063 8.544 35.834 1.00 49.25 130 SER A C 1
ATOM 936 O O . SER A 1 130 ? -18.523 7.785 36.676 1.00 49.25 130 SER A O 1
ATOM 938 N N . ALA A 1 131 ? -17.038 9.359 36.094 1.00 51.66 131 ALA A N 1
ATOM 939 C CA . ALA A 1 131 ? -16.399 9.491 37.405 1.00 51.66 131 ALA A CA 1
ATOM 940 C C . ALA A 1 131 ? -16.667 10.863 38.057 1.00 51.66 131 ALA A C 1
ATOM 942 O O . ALA A 1 131 ? -15.810 11.374 38.777 1.00 51.66 131 ALA A O 1
ATOM 943 N N . VAL A 1 132 ? -17.826 11.465 37.768 1.00 45.00 132 VAL A N 1
ATOM 944 C CA . VAL A 1 132 ? -18.340 12.652 38.470 1.00 45.00 132 VAL A CA 1
ATOM 945 C C . VAL A 1 132 ? -19.679 12.303 39.089 1.00 45.00 132 VAL A C 1
ATOM 947 O O . VAL A 1 132 ? -20.512 11.738 38.345 1.00 45.00 132 VAL A O 1
#

Nearest PDB structures (foldseek):
  7mjq-assembly1_G  TM=7.390E-01  e=1.871E+00  Rattus norvegicus
  5nqn-assembly1_A  TM=6.309E-01  e=3.350E+00  Methylosinus trichosporium OB3b
  7oqz-assembly1_A  TM=3.450E-01  e=5.252E-01  Homo sapiens
  8qt7-assembly1_A  TM=4.771E-01  e=4.365E+00  Streptococcus pneumoniae

Sequence (132 aa):
MIGNLIARAFQILCGAVVLGLSISAIKWQYFGSAPATTSYSAFAGAFGVLAALIGIATSFVEAIPEIIMVGVDGLAAVLLLAGGLVHAFQYSWTAEADSAFLFLGFLASLAAAVLCFLASRRGGRGVKSSAV

pLDDT: mean 72.94, std 10.29, range [45.0, 86.5]

Mean predicted aligned error: 9.9 Å

Organism: NCBI:txid329885

Solvent-accessible surface area (backbone atoms only — not comparable to full-atom values): 6806 Å² total; per-residue (Å²): 109,71,70,50,55,51,28,30,53,51,16,34,53,25,11,50,50,25,26,52,51,29,53,50,56,58,73,69,58,88,74,82,78,77,57,69,68,50,58,44,33,26,50,30,13,48,47,30,30,51,48,25,52,53,52,54,52,42,75,80,36,91,84,59,63,58,69,60,52,35,51,48,25,48,52,37,22,53,42,15,41,52,39,18,48,55,46,48,70,74,35,83,85,56,90,53,70,56,34,55,32,22,46,50,27,17,53,25,24,49,51,34,25,51,48,42,52,53,51,56,55,53,63,66,57,64,68,73,74,74,79,121

Foldseek 3Di:
DVQLLVLLVLLLVLLVVQLVVLVVVQVPDPDDHDDPLSVLSNVLSVLSNVLSVVSVVCVVDVPDQLVVSLVSLVVSLVSLVVSLVVVCVVCVPDPDPSSVSSVSSNVSSVSSSVVSVVVVVVVVVVVVPPPD

Secondary structure (DSSP, 8-state):
-HHHHHHHHHHHHHHHHHHHHHHHHHHT--SSSPPHHHHHHHHHHHHHHHHHHHHHHHHH-TTS-HHHHHHHHHHHHHHHHHHHHHHHHH-TT---HHHHHHHHHHHHHHHHHHHHHHHHHHHHHHGGGS--